Protein AF-A0A7W3JCE9-F1 (afdb_monomer)

Mean predicted aligned error: 3.59 Å

Sequence (85 aa):
MLAMGIAADSLRLVGPDRVEIVTLTRGRICLQPAELNRGEQLARTLGCESPLDHRMFVPGHTLWTGERDGLEVQVRSALRQVVAR

Solvent-accessible surface area (backbone atoms only — not comparable to full-atom values): 4759 Å² total; per-residue (Å²): 137,58,67,70,55,54,52,52,53,50,31,67,74,64,41,56,89,48,43,69,43,77,50,78,54,96,62,34,40,37,40,34,36,64,48,37,85,48,12,61,61,46,14,54,77,68,58,18,78,47,74,45,75,44,70,91,45,93,80,37,28,21,39,19,34,30,70,55,98,89,24,40,35,35,22,36,18,44,53,73,80,82,78,83,126

Radius of gyration: 12.52 Å; Cα contacts (8 Å, |Δi|>4): 164; chains: 1; bounding box: 28×33×35 Å

Nearest PDB structures (foldseek):
  3wfq-assembly2_F  TM=4.803E-01  e=4.025E-01  synthetic construct
  3wfr-assembly2_F  TM=4.418E-01  e=3.534E-01  synthetic construct
  3nhq-assembly1_A  TM=6.137E-01  e=3.436E+00  Pseudomonas aeruginosa
  4alz-assembly1_A  TM=5.339E-01  e=5.779E+00  Yersinia enterocolitica
  6tc5-assembly1_AAA  TM=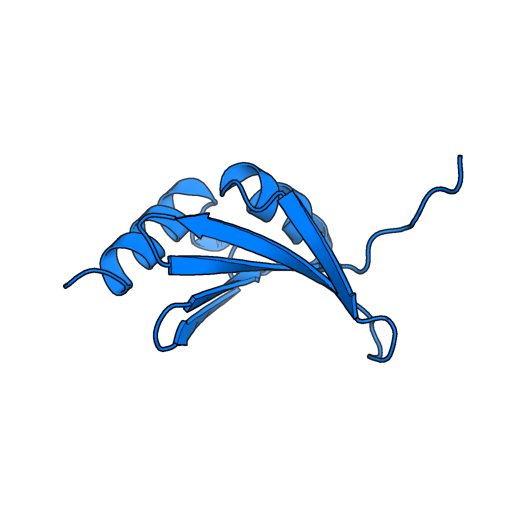3.111E-01  e=3.913E+00  Sorghum bicolor

Organism: NCBI:txid88382

Secondary structure (DSSP, 8-state):
--HHHHHHHHHHHH-GGGEEEEEEETTEEEEEESSGGGHHHHHHHHT--EEEEETTSSS-EEEEEEEETTEEEEEEEEPPP----

Foldseek 3Di:
DPQVVLVVVLCVQQPVQQFPDWDDDVQEIETEGPAQQCQVVSCVSSVQADWDWQVVDVQTWIWGWDDDPRGIYITIHGGDDPPDD

Structure (mmCIF, N/CA/C/O backbone):
data_AF-A0A7W3JCE9-F1
#
_entry.id   AF-A0A7W3JCE9-F1
#
loop_
_atom_site.group_PDB
_atom_site.id
_atom_site.type_symbol
_atom_site.label_atom_id
_atom_site.label_alt_id
_atom_site.label_comp_id
_atom_site.label_asym_id
_atom_site.label_entity_id
_atom_site.label_seq_id
_atom_site.pdbx_PDB_ins_code
_atom_site.Cartn_x
_atom_site.Cartn_y
_atom_site.Cartn_z
_atom_site.occupancy
_atom_site.B_iso_or_equiv
_atom_site.auth_seq_id
_atom_site.auth_comp_id
_atom_site.auth_asym_id
_atom_site.auth_atom_id
_atom_site.pdbx_PDB_model_num
ATOM 1 N N . MET A 1 1 ? -9.640 -6.313 18.551 1.00 52.41 1 MET A N 1
ATOM 2 C CA . MET A 1 1 ? -9.034 -7.285 17.614 1.00 52.41 1 MET A CA 1
ATOM 3 C C . MET A 1 1 ? -9.252 -6.745 16.198 1.00 52.41 1 MET A C 1
ATOM 5 O O . MET A 1 1 ? -10.192 -7.156 15.547 1.00 52.41 1 MET A O 1
ATOM 9 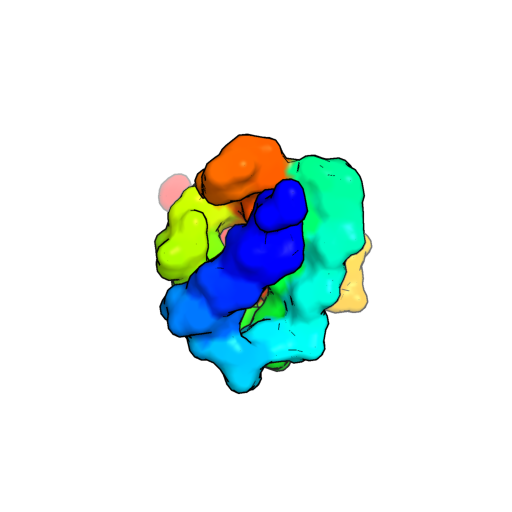N N . LEU A 1 2 ? -8.505 -5.706 15.791 1.00 75.06 2 LEU A N 1
ATOM 10 C CA . LEU A 1 2 ? -8.912 -4.812 14.681 1.00 75.06 2 LEU A CA 1
ATOM 11 C C . LEU A 1 2 ? -7.954 -4.842 13.475 1.00 75.06 2 LEU A C 1
ATOM 13 O O . LEU A 1 2 ? -8.400 -5.010 12.348 1.00 75.06 2 LEU A O 1
ATOM 17 N N . ALA A 1 3 ? -6.636 -4.777 13.691 1.00 83.88 3 ALA A N 1
ATOM 18 C CA . ALA A 1 3 ? -5.685 -4.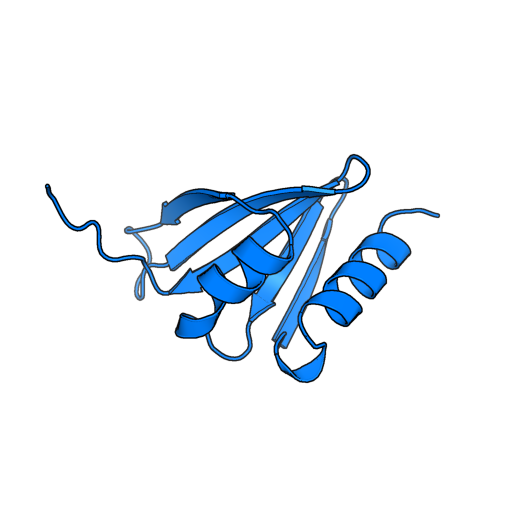573 12.590 1.00 83.88 3 ALA A CA 1
ATOM 19 C C . ALA A 1 3 ? -5.520 -5.760 11.627 1.00 83.88 3 ALA A C 1
ATOM 21 O O . ALA A 1 3 ? -5.449 -5.560 10.418 1.00 83.88 3 ALA A O 1
ATOM 22 N N . MET A 1 4 ? -5.505 -6.998 12.134 1.00 91.25 4 MET A N 1
ATOM 23 C CA . MET A 1 4 ? -5.440 -8.184 11.267 1.00 91.25 4 MET A CA 1
ATOM 24 C C . MET A 1 4 ? -6.694 -8.347 10.400 1.00 91.25 4 MET A C 1
ATOM 26 O O . MET A 1 4 ? -6.579 -8.790 9.262 1.00 91.25 4 MET A O 1
ATOM 30 N N . GLY A 1 5 ? -7.871 -7.972 10.917 1.00 93.06 5 GLY A N 1
ATOM 31 C CA . GLY A 1 5 ? -9.121 -7.992 10.153 1.00 93.06 5 GLY A CA 1
ATOM 32 C C . GLY A 1 5 ? -9.060 -7.019 8.981 1.00 93.06 5 GLY A C 1
ATOM 33 O O . GLY A 1 5 ? -9.224 -7.431 7.839 1.00 93.06 5 GLY A O 1
ATOM 34 N N . ILE A 1 6 ? -8.666 -5.772 9.256 1.00 92.50 6 ILE A N 1
ATOM 35 C CA . ILE A 1 6 ? -8.521 -4.723 8.237 1.00 92.50 6 ILE A CA 1
ATOM 36 C C . ILE A 1 6 ? -7.474 -5.114 7.184 1.00 92.50 6 ILE A C 1
ATOM 38 O O . ILE A 1 6 ? -7.690 -4.904 5.990 1.00 92.50 6 ILE A O 1
ATOM 42 N N . ALA A 1 7 ? -6.356 -5.727 7.587 1.00 94.56 7 ALA A N 1
ATOM 43 C CA . ALA A 1 7 ? -5.362 -6.241 6.645 1.00 94.56 7 ALA A CA 1
ATOM 44 C C . ALA A 1 7 ? -5.932 -7.367 5.762 1.00 94.56 7 ALA A C 1
ATOM 46 O O . ALA A 1 7 ? -5.737 -7.347 4.548 1.00 94.56 7 ALA A O 1
ATOM 47 N N . ALA A 1 8 ? -6.681 -8.310 6.340 1.00 95.56 8 ALA A N 1
ATOM 48 C CA . ALA A 1 8 ? -7.326 -9.389 5.594 1.00 95.56 8 ALA A CA 1
ATOM 49 C C . ALA A 1 8 ? -8.428 -8.883 4.646 1.00 95.56 8 ALA A C 1
ATOM 51 O O . ALA A 1 8 ? -8.552 -9.388 3.531 1.00 95.56 8 ALA A O 1
ATOM 52 N N . ASP A 1 9 ? -9.217 -7.890 5.062 1.00 95.94 9 ASP A N 1
ATOM 53 C CA . ASP A 1 9 ? -10.206 -7.221 4.211 1.00 95.94 9 ASP A CA 1
ATOM 54 C C . ASP A 1 9 ? -9.519 -6.470 3.065 1.00 95.94 9 ASP A C 1
ATOM 56 O O . ASP A 1 9 ? -9.927 -6.589 1.912 1.00 95.94 9 ASP A O 1
ATOM 60 N N . SER A 1 10 ? -8.425 -5.760 3.356 1.00 95.94 10 SER A N 1
ATOM 61 C CA . SER A 1 10 ? -7.638 -5.045 2.345 1.00 95.94 10 SER A CA 1
ATOM 62 C C . SER A 1 10 ? -7.073 -6.006 1.297 1.00 95.94 10 SER A C 1
ATOM 64 O O . SER A 1 10 ? -7.213 -5.755 0.103 1.00 95.94 10 SER A O 1
ATOM 66 N N . LEU A 1 11 ? -6.511 -7.142 1.727 1.00 97.00 11 LEU A N 1
ATOM 67 C CA . LEU A 1 11 ? -6.035 -8.203 0.833 1.00 97.00 11 LEU A CA 1
ATOM 68 C C . LEU A 1 11 ? -7.160 -8.785 -0.030 1.00 97.00 11 LEU A C 1
ATOM 70 O O . LEU A 1 11 ? -6.974 -8.967 -1.232 1.00 97.00 11 LEU A O 1
ATOM 74 N N . ARG A 1 12 ? -8.338 -9.035 0.555 1.00 97.38 12 ARG A N 1
ATOM 75 C CA . ARG A 1 12 ? -9.515 -9.510 -0.190 1.00 97.38 12 ARG A CA 1
ATOM 76 C C . ARG A 1 12 ? -9.973 -8.517 -1.260 1.00 97.38 12 ARG A C 1
ATOM 78 O O . ARG A 1 12 ? -10.392 -8.951 -2.326 1.00 97.38 12 ARG A O 1
ATOM 85 N N . LEU A 1 13 ? -9.876 -7.213 -1.000 1.00 97.06 13 LEU A N 1
ATOM 86 C CA . LEU A 1 13 ? -10.273 -6.173 -1.954 1.00 97.06 13 LEU A CA 1
ATOM 87 C C . LEU A 1 13 ? -9.315 -6.044 -3.142 1.00 97.06 13 LEU A C 1
ATOM 89 O O . LEU A 1 13 ? -9.768 -5.837 -4.266 1.00 97.06 13 LEU A O 1
ATOM 93 N N . VAL A 1 14 ? -8.002 -6.137 -2.913 1.00 96.94 14 VAL A N 1
ATOM 94 C CA . VAL A 1 14 ? -7.008 -5.925 -3.983 1.00 96.94 14 VAL A CA 1
ATOM 95 C C . VAL A 1 14 ? -6.607 -7.196 -4.723 1.00 96.94 14 VAL A C 1
ATOM 97 O O . VAL A 1 14 ? -6.092 -7.087 -5.837 1.00 96.94 14 VAL A O 1
ATOM 100 N N . GLY A 1 15 ? -6.864 -8.367 -4.136 1.00 97.38 15 GLY A N 1
ATOM 101 C CA . GLY A 1 15 ? -6.370 -9.666 -4.590 1.00 97.38 15 GLY A CA 1
ATOM 102 C C . GLY A 1 15 ? -5.116 -10.064 -3.801 1.00 97.38 15 GLY A C 1
ATOM 103 O O . GLY A 1 15 ? -4.097 -9.377 -3.916 1.00 97.38 15 GLY A O 1
ATOM 104 N N . PRO A 1 16 ? -5.155 -11.130 -2.980 1.00 96.50 16 PRO A N 1
ATOM 105 C CA . PRO A 1 16 ? -4.037 -11.496 -2.107 1.00 96.50 16 PRO A CA 1
ATOM 106 C C . PRO A 1 16 ? -2.782 -11.913 -2.884 1.00 96.50 16 PRO A C 1
ATOM 108 O O . PRO A 1 16 ? -1.672 -11.625 -2.462 1.00 96.50 16 PRO A O 1
ATOM 111 N N . ASP A 1 17 ? -2.963 -12.521 -4.051 1.00 97.56 17 ASP A N 1
ATOM 112 C CA . ASP A 1 17 ? -1.940 -12.908 -5.025 1.00 97.56 17 ASP A CA 1
ATOM 113 C C . ASP A 1 17 ? -1.194 -11.715 -5.647 1.00 97.56 17 ASP A C 1
ATOM 115 O O . ASP A 1 17 ? -0.111 -11.871 -6.206 1.00 97.56 17 ASP A O 1
ATOM 119 N N . ARG A 1 18 ? -1.743 -10.503 -5.526 1.00 97.81 18 ARG A N 1
ATOM 120 C CA . ARG A 1 18 ? -1.141 -9.270 -6.051 1.00 97.81 18 ARG A CA 1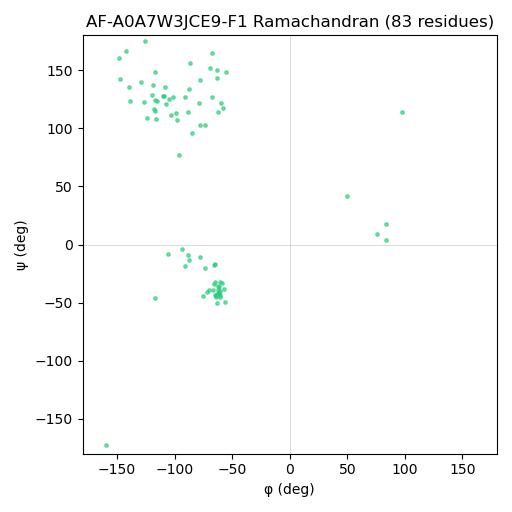
ATOM 121 C C . ARG A 1 18 ? -0.281 -8.543 -5.018 1.00 97.81 18 ARG A C 1
ATOM 123 O O . ARG A 1 18 ? 0.330 -7.521 -5.346 1.00 97.81 18 ARG A O 1
ATOM 130 N N . VAL A 1 19 ? -0.236 -9.043 -3.783 1.00 98.19 19 VAL A N 1
ATOM 131 C CA . VAL A 1 19 ? 0.510 -8.467 -2.661 1.00 98.19 19 VAL A CA 1
ATOM 132 C C . VAL A 1 19 ? 1.569 -9.462 -2.204 1.00 98.19 19 VAL A C 1
ATOM 134 O O . VAL A 1 19 ? 1.254 -10.540 -1.721 1.00 98.19 19 VAL A O 1
ATOM 137 N N . GLU A 1 20 ? 2.833 -9.070 -2.328 1.00 98.00 20 GLU A N 1
ATOM 138 C CA . GLU A 1 20 ? 3.982 -9.885 -1.923 1.00 98.00 20 GLU A CA 1
ATOM 139 C C . GLU A 1 20 ? 4.140 -9.896 -0.399 1.00 98.00 20 GLU A C 1
ATOM 141 O O . GLU A 1 20 ? 4.401 -10.926 0.215 1.00 98.00 20 GLU A O 1
ATOM 146 N N . ILE A 1 21 ? 4.006 -8.720 0.229 1.00 97.75 21 ILE A N 1
ATOM 147 C CA . ILE A 1 21 ? 4.254 -8.536 1.662 1.00 97.75 21 ILE A CA 1
ATOM 148 C C . ILE A 1 21 ? 3.191 -7.617 2.251 1.00 97.75 21 ILE A C 1
ATOM 150 O O . ILE A 1 21 ? 2.896 -6.550 1.707 1.00 97.75 21 ILE A O 1
ATOM 154 N N . VAL A 1 22 ? 2.671 -8.003 3.416 1.00 97.44 22 VAL A N 1
ATOM 155 C CA . VAL A 1 22 ? 1.913 -7.115 4.299 1.00 97.44 22 VAL A CA 1
ATOM 156 C C . VAL A 1 22 ? 2.684 -6.938 5.594 1.00 97.44 22 VAL A C 1
ATOM 158 O O . VAL A 1 22 ? 2.964 -7.904 6.301 1.00 97.44 22 VAL A O 1
ATOM 161 N N . THR A 1 23 ? 2.974 -5.688 5.931 1.00 97.12 23 THR A N 1
ATOM 162 C CA . THR A 1 23 ? 3.583 -5.324 7.208 1.00 97.12 23 THR A CA 1
ATOM 163 C C . THR A 1 23 ? 2.538 -4.639 8.071 1.00 97.12 23 THR A C 1
ATOM 165 O O . THR A 1 23 ? 2.003 -3.594 7.699 1.00 97.12 23 THR A O 1
ATOM 168 N N . LEU A 1 24 ? 2.263 -5.210 9.242 1.00 95.19 24 LEU A N 1
ATOM 169 C CA . LEU A 1 24 ? 1.425 -4.583 10.258 1.00 95.19 24 LEU A CA 1
ATOM 170 C C . LEU A 1 24 ? 2.308 -3.981 11.347 1.00 95.19 24 LEU A C 1
ATOM 172 O O . LEU A 1 24 ? 3.123 -4.673 11.955 1.00 95.19 24 LEU A O 1
ATOM 176 N N . THR A 1 25 ? 2.104 -2.701 11.629 1.00 94.31 25 THR A N 1
ATOM 177 C CA . THR A 1 25 ? 2.674 -2.026 12.796 1.00 94.31 25 THR A CA 1
ATOM 178 C C . THR A 1 25 ? 1.558 -1.356 13.595 1.00 94.31 25 THR A C 1
ATOM 180 O O . THR A 1 25 ? 0.380 -1.390 13.226 1.00 94.31 25 THR A O 1
ATOM 183 N N . ARG A 1 26 ? 1.887 -0.778 14.755 1.00 93.12 26 ARG A N 1
ATOM 184 C CA . ARG A 1 26 ? 0.885 -0.103 15.585 1.00 93.12 26 ARG A CA 1
ATOM 185 C C . ARG A 1 26 ? 0.285 1.082 14.819 1.00 93.12 26 ARG A C 1
ATOM 187 O O . ARG A 1 26 ? 0.976 2.064 14.582 1.00 93.12 26 ARG A O 1
ATOM 194 N N . GLY A 1 27 ? -1.005 0.989 14.490 1.00 94.38 27 GLY A N 1
ATOM 195 C CA . GLY A 1 27 ? -1.754 2.055 13.815 1.00 94.38 27 GLY A CA 1
ATOM 196 C C . GLY A 1 27 ? -1.606 2.089 12.292 1.00 94.38 27 GLY A C 1
ATOM 197 O O . GLY A 1 27 ? -2.137 3.002 11.668 1.00 94.38 27 GLY A O 1
ATOM 198 N N . ARG A 1 28 ? -0.896 1.126 11.685 1.00 95.81 28 ARG A N 1
ATOM 199 C CA . ARG A 1 28 ? -0.572 1.170 10.257 1.00 95.81 28 ARG A CA 1
ATOM 200 C C . ARG A 1 28 ? -0.502 -0.210 9.614 1.00 95.81 28 ARG A C 1
ATOM 202 O O . ARG A 1 28 ? 0.029 -1.158 10.193 1.00 95.81 28 ARG A O 1
ATOM 209 N N . ILE A 1 29 ? -0.984 -0.287 8.381 1.00 96.88 29 ILE A N 1
ATOM 210 C CA . ILE A 1 29 ? -0.832 -1.431 7.483 1.00 96.88 29 ILE A CA 1
ATOM 211 C C . ILE A 1 29 ? -0.087 -0.943 6.244 1.00 96.88 29 ILE A C 1
ATOM 213 O O . ILE A 1 29 ? -0.483 0.042 5.629 1.00 96.88 29 ILE A O 1
ATOM 217 N N . CYS A 1 30 ? 0.986 -1.629 5.865 1.00 97.62 30 CYS A N 1
ATOM 218 C CA . CYS A 1 30 ? 1.717 -1.353 4.635 1.00 97.62 30 CYS A CA 1
ATOM 219 C C . CYS A 1 30 ? 1.642 -2.567 3.709 1.00 97.62 30 CYS A C 1
ATOM 221 O O . CYS A 1 30 ? 2.000 -3.674 4.113 1.00 97.62 30 CYS A O 1
ATOM 223 N N . LEU A 1 31 ? 1.165 -2.357 2.485 1.00 98.12 31 LEU A N 1
ATOM 224 C CA . LEU A 1 31 ? 1.078 -3.366 1.441 1.00 98.12 31 LEU A CA 1
ATOM 225 C C . LEU A 1 31 ? 2.186 -3.125 0.416 1.00 98.12 31 LEU A C 1
ATOM 227 O O . LEU A 1 31 ? 2.298 -2.043 -0.171 1.00 98.12 31 LEU A O 1
ATOM 231 N N . GLN A 1 32 ? 2.982 -4.160 0.171 1.00 97.81 32 GLN A N 1
ATOM 232 C CA . GLN A 1 32 ? 3.942 -4.209 -0.919 1.00 97.81 32 GLN A CA 1
ATOM 233 C C . GLN A 1 32 ? 3.372 -5.085 -2.039 1.00 97.81 32 GLN A C 1
ATOM 235 O O . GLN A 1 32 ? 3.249 -6.296 -1.855 1.00 97.81 32 GLN A O 1
ATOM 240 N N . PRO A 1 33 ? 3.027 -4.506 -3.199 1.00 98.00 33 PRO A N 1
ATOM 241 C CA . PRO A 1 33 ? 2.587 -5.283 -4.348 1.00 98.00 33 PRO A CA 1
ATOM 242 C C . PRO A 1 33 ? 3.687 -6.217 -4.859 1.00 98.00 33 PRO A C 1
ATOM 244 O O . PRO A 1 33 ? 4.866 -5.860 -4.801 1.00 98.00 33 PRO A O 1
ATOM 247 N N . ALA A 1 34 ? 3.288 -7.352 -5.433 1.00 97.81 34 ALA A N 1
ATOM 248 C CA . ALA A 1 34 ? 4.186 -8.221 -6.201 1.00 97.81 34 ALA A CA 1
ATOM 249 C C . ALA A 1 34 ? 4.740 -7.498 -7.444 1.00 97.81 34 ALA A C 1
ATOM 251 O O . ALA A 1 34 ? 5.915 -7.611 -7.785 1.00 97.81 34 ALA A O 1
ATOM 252 N N . GLU A 1 35 ? 3.913 -6.655 -8.069 1.00 96.88 35 GLU A N 1
ATOM 253 C CA . GLU A 1 35 ? 4.289 -5.810 -9.201 1.00 96.88 35 GLU A CA 1
ATOM 254 C C . GLU A 1 35 ? 4.186 -4.321 -8.832 1.00 96.88 35 GLU A C 1
ATOM 256 O O . GLU A 1 35 ? 3.094 -3.758 -8.713 1.00 96.88 35 GLU A O 1
ATOM 261 N N . LEU A 1 36 ? 5.327 -3.637 -8.679 1.00 95.00 36 LEU A N 1
ATOM 262 C CA . LEU A 1 36 ? 5.351 -2.233 -8.237 1.00 95.00 36 LEU A CA 1
ATOM 263 C C . LEU A 1 36 ? 4.607 -1.272 -9.183 1.00 95.00 36 LEU A C 1
ATOM 265 O O . LEU A 1 36 ? 4.015 -0.298 -8.718 1.00 95.00 36 LEU A O 1
ATOM 269 N N . ASN A 1 37 ? 4.589 -1.532 -10.491 1.00 95.75 37 ASN A N 1
ATOM 270 C CA . ASN A 1 37 ? 3.842 -0.729 -11.473 1.00 95.75 37 ASN A CA 1
ATOM 271 C C . ASN A 1 37 ? 2.312 -0.809 -11.284 1.00 95.75 37 ASN A C 1
ATOM 273 O O . ASN A 1 37 ? 1.594 0.064 -11.765 1.00 95.75 37 ASN A O 1
ATOM 277 N N . ARG A 1 38 ? 1.801 -1.812 -10.557 1.00 96.56 38 ARG A N 1
ATOM 278 C CA . ARG A 1 38 ? 0.382 -1.930 -10.196 1.00 96.56 38 ARG A CA 1
ATOM 279 C C . ARG A 1 38 ? 0.038 -1.204 -8.902 1.00 96.56 38 ARG A C 1
ATOM 281 O O . ARG A 1 38 ? -1.143 -1.006 -8.636 1.00 96.56 38 ARG A O 1
ATOM 288 N N . GLY A 1 39 ? 1.024 -0.785 -8.108 1.00 97.38 39 GLY A N 1
ATOM 289 C CA . GLY A 1 39 ? 0.789 -0.275 -6.756 1.00 97.38 39 GLY A CA 1
ATOM 290 C C . GLY A 1 39 ? -0.171 0.912 -6.677 1.00 97.38 39 GLY A C 1
ATOM 291 O O . GLY A 1 39 ? -1.015 0.933 -5.791 1.00 97.38 39 GLY A O 1
ATOM 292 N N . GLU A 1 40 ? -0.130 1.847 -7.632 1.00 97.50 40 GLU A N 1
ATOM 293 C CA . GLU A 1 40 ? -1.104 2.950 -7.681 1.00 97.50 40 GLU A CA 1
ATOM 294 C C . GLU A 1 40 ? -2.542 2.442 -7.884 1.00 97.50 40 GLU A C 1
ATOM 296 O O . GLU A 1 40 ? -3.477 2.941 -7.264 1.00 97.50 40 GLU A O 1
ATOM 301 N N . GLN A 1 41 ? -2.738 1.419 -8.719 1.00 97.50 41 GLN A N 1
ATOM 302 C CA . GLN A 1 41 ? -4.058 0.825 -8.924 1.00 97.50 41 GLN A CA 1
ATOM 303 C C . GLN A 1 41 ? -4.577 0.186 -7.629 1.00 97.50 41 GLN A C 1
ATOM 305 O O . GLN A 1 41 ? -5.729 0.409 -7.265 1.00 97.50 41 GLN A O 1
ATOM 310 N N . LEU A 1 42 ? -3.731 -0.575 -6.920 1.00 98.06 42 LEU A N 1
ATOM 311 C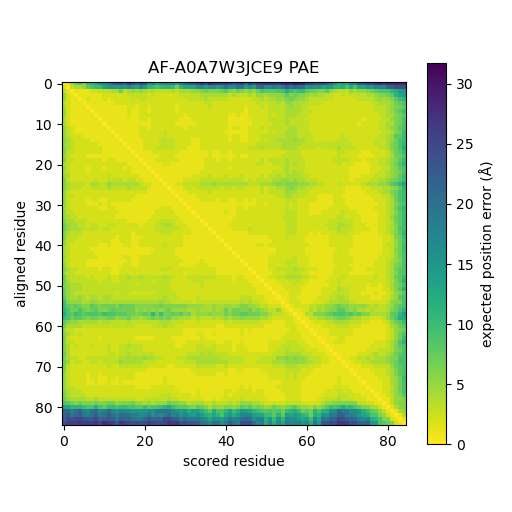 CA . LEU A 1 42 ? -4.093 -1.176 -5.631 1.00 98.06 42 LEU A CA 1
ATOM 312 C C . LEU A 1 42 ? -4.405 -0.094 -4.586 1.00 98.06 42 LEU A C 1
ATOM 314 O O . LEU A 1 42 ? -5.387 -0.210 -3.857 1.00 98.06 42 LEU A O 1
ATOM 318 N N . ALA A 1 43 ? -3.603 0.972 -4.548 1.00 97.94 43 ALA A N 1
ATOM 319 C CA . ALA A 1 43 ? -3.812 2.117 -3.673 1.00 97.94 43 ALA A CA 1
ATOM 320 C C . ALA A 1 43 ? -5.192 2.746 -3.885 1.00 97.94 43 ALA A C 1
ATOM 322 O O . ALA A 1 43 ? -5.949 2.906 -2.929 1.00 97.94 43 ALA A O 1
ATOM 323 N N . ARG A 1 44 ? -5.562 3.011 -5.143 1.00 97.25 44 ARG A N 1
ATOM 324 C CA . ARG A 1 44 ? -6.879 3.556 -5.501 1.00 97.25 44 ARG A CA 1
ATOM 325 C C . ARG A 1 44 ? -8.019 2.624 -5.093 1.00 97.25 44 ARG A C 1
ATOM 327 O O . ARG A 1 44 ? -9.005 3.097 -4.542 1.00 97.25 44 ARG A O 1
ATOM 334 N N . THR A 1 45 ? -7.874 1.310 -5.285 1.00 97.69 45 THR A N 1
ATOM 335 C CA . THR A 1 45 ? -8.861 0.319 -4.810 1.00 97.69 45 THR A CA 1
ATOM 336 C C . THR A 1 45 ? -9.061 0.377 -3.291 1.00 97.69 45 THR A C 1
ATOM 338 O O . THR A 1 45 ? -10.168 0.148 -2.808 1.00 97.69 45 THR A O 1
ATOM 341 N N . LEU A 1 46 ? -8.015 0.703 -2.531 1.00 96.94 46 LEU A N 1
ATOM 342 C CA . LEU A 1 46 ? -8.074 0.799 -1.071 1.00 96.94 46 LEU A CA 1
ATOM 343 C C . LEU A 1 46 ? -8.489 2.179 -0.545 1.00 96.94 46 LEU A C 1
ATOM 345 O O . LEU A 1 46 ? -8.760 2.282 0.652 1.00 96.94 46 LEU A O 1
ATOM 349 N N . GLY A 1 47 ? -8.586 3.197 -1.407 1.00 97.12 47 GLY A N 1
ATOM 350 C CA . GLY A 1 47 ? -8.849 4.590 -1.022 1.00 97.12 47 GLY A CA 1
ATOM 351 C C . GLY A 1 47 ? -7.599 5.369 -0.591 1.00 97.12 47 GLY A C 1
ATOM 352 O O . GLY A 1 47 ? -7.705 6.400 0.067 1.00 97.12 47 GLY A O 1
ATOM 353 N N . CYS A 1 48 ? -6.401 4.885 -0.927 1.00 97.75 48 CYS A N 1
ATOM 354 C CA . CYS A 1 48 ? -5.137 5.568 -0.659 1.00 97.75 48 CYS A CA 1
ATOM 355 C C . CYS A 1 48 ? -4.828 6.569 -1.785 1.00 97.75 48 CYS A C 1
ATOM 357 O O . CYS A 1 48 ? -4.285 6.194 -2.825 1.00 97.75 48 CYS A O 1
ATOM 359 N N . GLU A 1 49 ? -5.177 7.840 -1.584 1.00 95.75 49 GLU A N 1
ATOM 360 C CA . GLU A 1 49 ? -5.100 8.882 -2.622 1.00 95.75 49 GLU A CA 1
ATOM 361 C C . GLU A 1 49 ? -3.949 9.875 -2.439 1.00 95.75 49 GLU A C 1
ATOM 363 O O . GLU A 1 49 ? -3.705 10.682 -3.335 1.00 95.75 49 GLU A O 1
ATOM 368 N N . SER A 1 50 ? -3.231 9.829 -1.313 1.00 96.69 50 SER A N 1
ATOM 369 C CA . SER A 1 50 ? -2.159 10.780 -1.005 1.00 96.69 50 SER A CA 1
ATOM 370 C C . SER A 1 50 ? -0.782 10.198 -1.356 1.00 96.69 50 SER A C 1
ATOM 372 O O . SER A 1 50 ? -0.309 9.292 -0.667 1.00 96.69 50 SER A O 1
ATOM 374 N N . PRO A 1 51 ? -0.116 10.657 -2.433 1.00 96.75 51 PRO A N 1
ATOM 375 C CA . PRO A 1 51 ? 1.179 10.127 -2.840 1.00 96.75 51 PRO A CA 1
ATOM 376 C C . PRO A 1 51 ? 2.340 10.848 -2.147 1.00 96.75 51 PRO A C 1
ATOM 378 O O . PRO A 1 51 ? 2.439 12.076 -2.180 1.00 96.75 51 PRO A O 1
ATOM 381 N N . LEU A 1 52 ? 3.293 10.076 -1.629 1.00 95.38 52 LEU A N 1
ATOM 382 C CA . LEU A 1 52 ? 4.596 10.550 -1.170 1.00 95.38 52 LEU A CA 1
ATOM 383 C C . LEU A 1 52 ? 5.715 9.927 -2.013 1.00 95.38 52 LEU A C 1
ATOM 385 O O . LEU A 1 52 ? 5.938 8.717 -1.994 1.00 95.38 52 LEU A O 1
ATOM 389 N N . ASP A 1 53 ? 6.430 10.765 -2.762 1.00 95.88 53 ASP A N 1
ATOM 390 C CA . ASP A 1 53 ? 7.488 10.323 -3.672 1.00 95.88 53 ASP A CA 1
ATOM 391 C C . ASP A 1 53 ? 8.841 10.243 -2.954 1.00 95.88 53 ASP A C 1
ATOM 393 O O . ASP A 1 53 ? 9.448 11.255 -2.599 1.00 95.88 53 ASP A O 1
ATOM 397 N N . HIS A 1 54 ? 9.372 9.034 -2.820 1.00 94.50 54 HIS A N 1
ATOM 398 C CA . HIS A 1 54 ? 10.691 8.769 -2.262 1.00 94.50 54 HIS A CA 1
ATOM 399 C C . HIS A 1 54 ? 11.727 8.635 -3.387 1.00 94.50 54 HIS A C 1
ATOM 401 O O . HIS A 1 54 ? 12.144 7.535 -3.761 1.00 94.50 54 HIS A O 1
ATOM 407 N N . ARG A 1 55 ? 12.143 9.783 -3.938 1.00 94.25 55 ARG A N 1
ATOM 408 C CA . ARG A 1 55 ? 13.071 9.871 -5.086 1.00 94.25 55 ARG A CA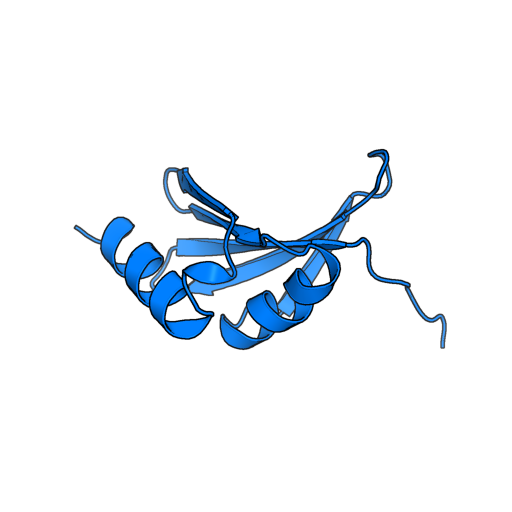 1
ATOM 409 C C . ARG A 1 55 ? 14.532 9.549 -4.761 1.00 94.25 55 ARG A C 1
ATOM 411 O O . ARG A 1 55 ? 15.289 9.254 -5.672 1.00 94.25 55 ARG A O 1
ATOM 418 N N . MET A 1 56 ? 14.929 9.618 -3.489 1.00 93.12 56 MET A N 1
ATOM 419 C CA . MET A 1 56 ? 16.325 9.413 -3.071 1.00 93.12 56 MET A CA 1
ATOM 420 C C . MET A 1 56 ? 16.754 7.935 -3.026 1.00 93.12 56 MET A C 1
ATOM 422 O O . MET A 1 56 ? 17.939 7.657 -2.882 1.00 93.12 56 MET A O 1
ATOM 426 N N . PHE A 1 57 ? 15.820 6.985 -3.141 1.00 88.25 57 PHE A N 1
ATOM 427 C CA . PHE A 1 57 ? 16.146 5.560 -3.252 1.00 88.25 57 PHE A CA 1
ATOM 428 C C . PHE A 1 57 ? 16.403 5.172 -4.709 1.00 88.25 57 PHE A C 1
ATOM 430 O O . PHE A 1 57 ? 15.885 5.810 -5.623 1.00 88.25 57 PHE A O 1
ATOM 437 N N . VAL A 1 58 ? 17.161 4.094 -4.924 1.00 87.69 58 VAL A N 1
ATOM 438 C CA . VAL A 1 58 ? 17.424 3.536 -6.257 1.00 87.69 58 VAL A CA 1
ATOM 439 C C . VAL A 1 58 ? 17.008 2.055 -6.275 1.00 87.69 58 VAL A C 1
ATOM 441 O O . VAL A 1 58 ? 17.675 1.246 -5.633 1.00 87.69 58 VAL A O 1
ATOM 444 N N . PRO A 1 59 ? 15.913 1.685 -6.973 1.00 88.69 59 PRO A N 1
ATOM 445 C CA . PRO A 1 59 ? 14.965 2.579 -7.642 1.00 88.69 59 PRO A CA 1
ATOM 446 C C . PRO A 1 59 ? 14.128 3.401 -6.644 1.00 88.69 59 PRO A C 1
ATOM 448 O O . PRO A 1 59 ? 13.854 2.970 -5.519 1.00 88.69 59 PRO A O 1
ATOM 451 N N . GLY A 1 60 ? 13.692 4.587 -7.076 1.00 94.12 60 GLY A N 1
ATOM 452 C CA . GLY A 1 60 ? 12.741 5.403 -6.323 1.00 94.12 60 GLY A CA 1
ATOM 453 C C . GLY A 1 60 ? 11.367 4.733 -6.259 1.00 94.12 60 GLY A C 1
ATOM 454 O O . GLY A 1 60 ? 11.071 3.813 -7.024 1.00 94.12 60 GLY A O 1
ATOM 455 N N . HIS A 1 61 ? 10.501 5.200 -5.365 1.00 96.31 61 HIS A N 1
ATOM 456 C CA . HIS A 1 61 ? 9.136 4.679 -5.252 1.00 96.31 61 HIS A CA 1
ATOM 457 C C . HIS A 1 61 ? 8.150 5.758 -4.808 1.00 96.31 61 HIS A C 1
ATOM 459 O O . HIS A 1 61 ? 8.552 6.768 -4.232 1.00 96.31 61 HIS A O 1
ATOM 465 N N . THR A 1 62 ? 6.863 5.523 -5.049 1.00 97.56 62 THR A N 1
ATOM 466 C CA . THR A 1 62 ? 5.776 6.341 -4.500 1.00 97.56 62 THR A CA 1
ATOM 467 C C . THR A 1 62 ? 5.031 5.523 -3.451 1.00 97.56 62 THR A C 1
ATOM 469 O O . THR A 1 62 ? 4.628 4.385 -3.713 1.00 97.56 62 THR A O 1
ATOM 472 N N . LEU A 1 63 ? 4.870 6.094 -2.260 1.00 97.56 63 LEU A N 1
ATOM 473 C CA . LEU A 1 63 ? 4.069 5.544 -1.175 1.00 97.56 63 LEU A CA 1
ATOM 474 C C . LEU A 1 63 ? 2.706 6.233 -1.183 1.00 97.56 63 LEU A C 1
ATOM 476 O O . LEU A 1 63 ? 2.624 7.432 -0.937 1.00 97.56 63 LEU A O 1
ATOM 480 N N . TRP A 1 64 ? 1.649 5.491 -1.488 1.00 98.25 64 TRP A N 1
ATOM 481 C CA . TRP A 1 64 ? 0.283 6.005 -1.455 1.00 98.25 64 TRP A CA 1
ATOM 482 C C . TRP A 1 64 ? -0.313 5.768 -0.082 1.00 98.25 64 TRP A C 1
ATOM 484 O O . TRP A 1 64 ? -0.297 4.634 0.392 1.00 98.25 64 TRP A O 1
ATOM 494 N N . THR A 1 65 ? -0.837 6.810 0.551 1.00 97.81 65 THR A N 1
ATOM 495 C CA . THR A 1 65 ? -1.394 6.736 1.898 1.00 97.81 65 THR A CA 1
ATOM 496 C C . THR A 1 65 ? -2.885 7.060 1.909 1.00 97.81 65 THR A C 1
ATOM 498 O O . THR A 1 65 ? -3.392 7.829 1.088 1.00 97.81 65 THR A O 1
ATOM 501 N N . GLY A 1 66 ? -3.594 6.425 2.834 1.00 96.88 66 GLY A N 1
ATOM 502 C CA . GLY A 1 66 ? -5.004 6.644 3.140 1.00 96.88 66 GLY A CA 1
ATOM 503 C C . GLY A 1 66 ? -5.319 6.129 4.542 1.00 96.88 66 GLY A C 1
ATOM 504 O O . GLY A 1 66 ? -4.415 5.721 5.272 1.00 96.88 66 GLY A O 1
ATOM 505 N N . GLU A 1 67 ? -6.594 6.117 4.911 1.00 96.19 67 GLU A N 1
ATOM 506 C CA . GLU A 1 67 ? -7.056 5.600 6.201 1.00 96.19 67 GLU A CA 1
ATOM 507 C C . GLU A 1 67 ? -8.199 4.602 5.996 1.00 96.19 67 GLU A C 1
ATOM 509 O O . GLU A 1 67 ? -9.070 4.809 5.150 1.00 96.19 67 GLU A O 1
ATOM 514 N N . ARG A 1 68 ? -8.196 3.511 6.768 1.00 92.75 68 ARG A N 1
ATOM 515 C CA . ARG A 1 68 ? -9.297 2.544 6.840 1.00 92.75 68 ARG A CA 1
ATOM 516 C C .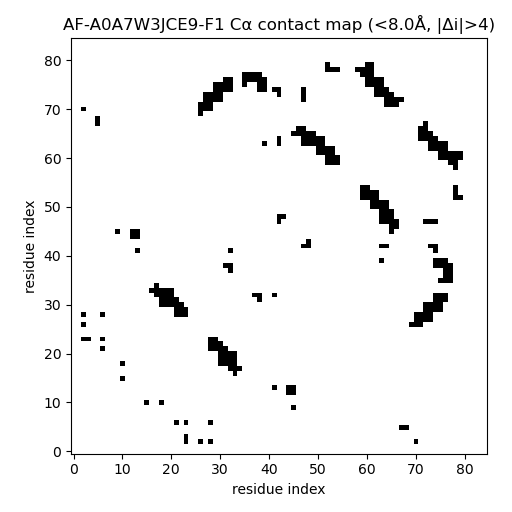 ARG A 1 68 ? -9.505 2.121 8.284 1.00 92.75 68 ARG A C 1
ATOM 518 O O . ARG A 1 68 ? -8.571 1.632 8.916 1.00 92.75 68 ARG A O 1
ATOM 525 N N . ASP A 1 69 ? -10.721 2.309 8.791 1.00 91.06 69 ASP A N 1
ATOM 526 C CA . ASP A 1 69 ? -11.125 1.912 10.146 1.00 91.06 69 ASP A CA 1
ATOM 527 C C . ASP A 1 69 ? -10.147 2.389 11.243 1.00 91.06 69 ASP A C 1
ATOM 529 O O . ASP A 1 69 ? -9.790 1.647 12.162 1.00 91.06 69 ASP A O 1
ATOM 533 N N . GLY A 1 70 ? -9.673 3.636 11.122 1.00 92.38 70 GLY A N 1
ATOM 534 C CA . GLY A 1 70 ? -8.732 4.258 12.059 1.00 92.38 70 GLY A CA 1
ATOM 535 C C . GLY A 1 70 ? -7.280 3.780 11.940 1.00 92.38 70 GLY A C 1
ATOM 536 O O . GLY A 1 70 ? -6.463 4.102 12.806 1.00 92.38 70 GLY A O 1
ATOM 537 N N . LEU A 1 71 ? -6.940 2.999 10.908 1.00 94.94 71 LEU A N 1
ATOM 538 C CA . LEU A 1 71 ? -5.566 2.618 10.583 1.00 94.94 71 LEU A CA 1
ATOM 539 C C . LEU A 1 71 ? -5.083 3.334 9.332 1.00 94.94 71 LEU A C 1
ATOM 541 O O . LEU A 1 71 ? -5.761 3.352 8.305 1.00 94.94 71 LEU A O 1
ATOM 545 N N . GLU A 1 72 ? -3.857 3.838 9.392 1.00 97.00 72 GLU A N 1
ATOM 546 C CA . GLU A 1 72 ? -3.174 4.330 8.206 1.00 97.00 72 GLU A CA 1
ATOM 547 C C . GLU A 1 72 ? -2.869 3.146 7.277 1.00 97.00 72 GLU A C 1
ATOM 549 O O . GLU A 1 72 ? -2.257 2.155 7.684 1.00 97.00 72 GLU A O 1
ATOM 554 N N . VAL A 1 73 ? -3.285 3.242 6.020 1.00 97.69 73 VAL A N 1
ATOM 555 C CA . VAL A 1 73 ? -2.990 2.247 4.990 1.00 97.69 73 VAL A CA 1
ATOM 556 C C . VAL A 1 73 ? -2.006 2.849 4.011 1.00 97.69 73 VAL A C 1
ATOM 558 O O . VAL A 1 73 ? -2.227 3.936 3.478 1.00 97.69 73 VAL A O 1
ATOM 561 N N . GLN A 1 74 ? -0.914 2.133 3.779 1.00 98.31 74 GLN A N 1
ATOM 562 C CA . GLN A 1 74 ? 0.123 2.514 2.839 1.00 98.31 74 GLN A CA 1
ATOM 563 C C . GLN A 1 74 ? 0.249 1.458 1.747 1.00 98.31 74 GLN A C 1
ATOM 565 O O . GLN A 1 74 ? 0.272 0.263 2.036 1.00 98.31 74 GLN A O 1
ATOM 570 N N . VAL A 1 75 ? 0.382 1.889 0.497 1.00 98.44 75 VAL A N 1
ATOM 571 C CA . VAL A 1 75 ? 0.641 1.004 -0.640 1.00 98.44 75 VAL A CA 1
ATOM 572 C C . VAL A 1 75 ? 1.871 1.493 -1.385 1.00 98.44 75 VAL A C 1
ATOM 574 O O . VAL A 1 75 ? 1.930 2.635 -1.848 1.00 98.44 75 VAL A O 1
ATOM 577 N N . ARG A 1 76 ? 2.875 0.624 -1.506 1.00 97.88 76 ARG A N 1
ATOM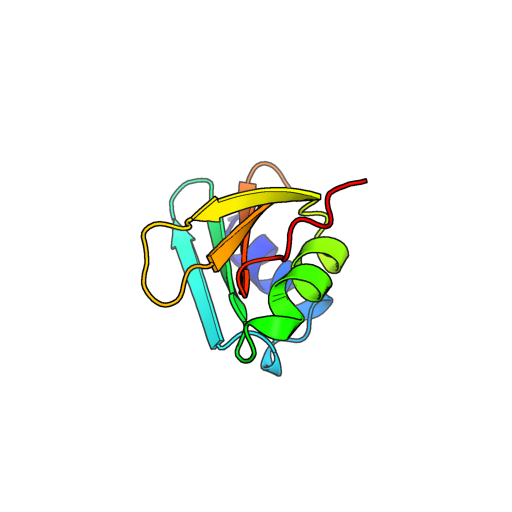 578 C CA . ARG A 1 76 ? 4.087 0.929 -2.271 1.00 97.88 76 ARG A CA 1
ATOM 579 C C . ARG A 1 76 ? 3.817 0.787 -3.766 1.00 97.88 76 ARG A C 1
ATOM 581 O O . ARG A 1 76 ? 3.149 -0.142 -4.195 1.00 97.88 76 ARG A O 1
ATOM 588 N N . SER A 1 77 ? 4.379 1.673 -4.574 1.00 97.75 77 SER A N 1
ATOM 589 C CA . SER A 1 77 ? 4.301 1.604 -6.034 1.00 97.75 77 SER A CA 1
ATOM 590 C C . SER A 1 77 ? 5.609 2.049 -6.681 1.00 97.75 77 SER A C 1
ATOM 592 O O . SER A 1 77 ? 6.470 2.638 -6.022 1.00 97.75 77 SER A O 1
ATOM 594 N N . ALA A 1 78 ? 5.766 1.774 -7.974 1.00 96.75 78 ALA A N 1
ATOM 595 C CA . ALA A 1 78 ? 6.824 2.369 -8.778 1.00 96.75 78 ALA A CA 1
ATOM 596 C C . ALA A 1 78 ? 6.745 3.901 -8.690 1.00 96.75 78 ALA A C 1
ATOM 598 O O . ALA A 1 78 ? 5.662 4.461 -8.526 1.00 96.75 78 ALA A O 1
ATOM 599 N N . LEU A 1 79 ? 7.891 4.581 -8.781 1.00 96.12 79 LEU A N 1
ATOM 600 C CA . LEU A 1 79 ? 7.918 6.041 -8.737 1.00 96.12 79 LEU A CA 1
ATOM 601 C C . LEU A 1 79 ? 7.047 6.611 -9.861 1.00 96.12 79 LEU A C 1
ATOM 603 O O . LEU A 1 79 ? 7.340 6.406 -11.044 1.00 96.12 79 LEU A O 1
ATOM 607 N N . ARG A 1 80 ? 5.991 7.338 -9.490 1.00 90.75 80 ARG A N 1
ATOM 608 C CA . ARG A 1 80 ? 5.115 7.982 -10.468 1.00 90.75 80 ARG A CA 1
ATOM 609 C C . ARG A 1 80 ? 5.896 9.018 -11.273 1.00 90.75 80 ARG A C 1
ATOM 611 O O . ARG A 1 80 ? 6.741 9.746 -10.744 1.00 90.75 80 ARG A O 1
ATOM 618 N N . GLN A 1 81 ? 5.573 9.123 -12.554 1.00 84.94 81 GLN A N 1
ATOM 619 C CA . GLN A 1 81 ? 6.047 10.226 -13.378 1.00 84.94 81 GLN A CA 1
ATOM 620 C C . GLN A 1 81 ? 5.177 11.447 -13.075 1.00 84.94 81 GLN A C 1
ATOM 622 O O . GLN A 1 81 ? 3.956 11.395 -13.220 1.00 84.94 81 GLN A O 1
ATOM 627 N N . VAL A 1 82 ? 5.787 12.544 -12.628 1.00 72.44 82 VAL A N 1
ATOM 628 C CA . VAL A 1 82 ? 5.068 13.817 -12.527 1.00 72.44 82 VAL A CA 1
ATOM 629 C C . VAL A 1 82 ? 4.991 14.379 -13.937 1.00 72.44 82 VAL A C 1
ATOM 631 O O . VAL A 1 82 ? 5.982 14.883 -14.460 1.00 72.44 82 VAL A O 1
ATOM 634 N N . VAL A 1 83 ? 3.826 14.261 -14.569 1.00 63.56 83 VAL A N 1
ATOM 635 C CA . VAL A 1 83 ? 3.562 14.974 -15.819 1.00 63.56 83 VAL A CA 1
ATOM 636 C C . VAL A 1 83 ? 3.353 16.437 -15.439 1.00 63.56 83 VAL A C 1
ATOM 638 O O . VAL A 1 83 ? 2.318 16.784 -14.869 1.00 63.56 83 VAL A O 1
ATOM 641 N N . ALA A 1 84 ? 4.361 17.278 -15.676 1.00 53.56 84 ALA A N 1
ATOM 642 C CA . ALA A 1 84 ? 4.190 18.721 -15.583 1.00 53.56 84 ALA A CA 1
ATOM 643 C C . ALA A 1 84 ? 3.106 19.127 -16.594 1.00 53.56 84 ALA A C 1
ATOM 645 O O . ALA A 1 84 ? 3.212 18.791 -17.774 1.00 53.56 84 ALA A O 1
ATOM 646 N N . ARG A 1 85 ? 2.036 19.754 -16.102 1.00 46.47 85 ARG A N 1
ATOM 647 C CA . ARG A 1 85 ? 1.051 20.433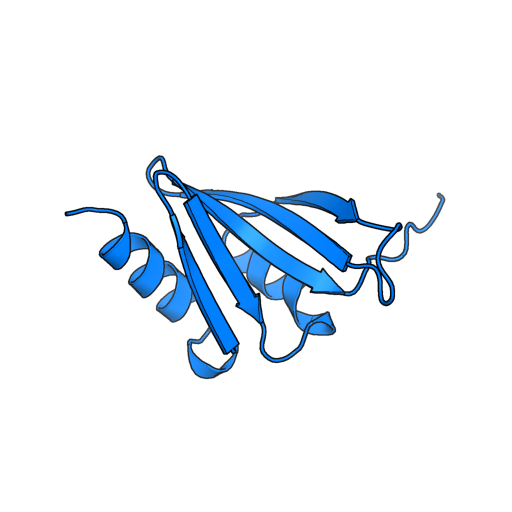 -16.947 1.00 46.47 85 ARG A CA 1
ATOM 648 C C . ARG A 1 85 ? 1.559 21.816 -17.309 1.00 46.47 85 ARG A C 1
ATOM 650 O O . ARG A 1 85 ? 2.180 22.438 -16.419 1.00 46.47 85 ARG A O 1
#

pLDDT: mean 93.17, std 9.84, range [46.47, 98.44]